Protein AF-G4T615-F1 (afdb_monomer_lite)

Organism: Serendipita indica (strain DSM 11827) (NCBI:txid1109443)

Structure (mmCIF, N/CA/C/O backbone):
data_AF-G4T615-F1
#
_entry.id   AF-G4T615-F1
#
loop_
_atom_site.group_PDB
_atom_site.id
_atom_site.type_symbol
_atom_site.label_atom_id
_atom_site.label_alt_id
_atom_site.label_comp_id
_atom_site.label_asym_id
_atom_site.label_entity_id
_atom_site.label_seq_id
_atom_site.pdbx_PDB_ins_code
_atom_site.Cartn_x
_atom_site.Cartn_y
_atom_site.Cartn_z
_atom_site.occupancy
_atom_site.B_iso_or_equiv
_atom_site.auth_seq_id
_atom_site.auth_comp_id
_atom_site.auth_asym_id
_atom_site.auth_atom_id
_atom_site.pdbx_PDB_model_num
ATOM 1 N N . MET A 1 1 ? -33.913 -6.728 27.387 1.00 35.03 1 MET A N 1
ATOM 2 C CA . MET A 1 1 ? -33.415 -7.601 26.301 1.00 35.03 1 MET A CA 1
ATOM 3 C C . MET A 1 1 ? -32.926 -6.702 25.172 1.00 35.03 1 MET A C 1
ATOM 5 O O . MET A 1 1 ? -33.745 -6.107 24.490 1.00 35.03 1 MET A O 1
ATOM 9 N N . ALA A 1 2 ? -31.614 -6.481 25.059 1.00 34.00 2 ALA A N 1
ATOM 10 C CA . ALA A 1 2 ? -31.054 -5.566 24.060 1.00 34.00 2 ALA A CA 1
ATOM 11 C C . ALA A 1 2 ? -30.946 -6.267 22.694 1.00 34.00 2 ALA A C 1
ATOM 13 O O . ALA A 1 2 ? -30.358 -7.344 22.589 1.00 34.00 2 ALA A O 1
ATOM 14 N N . ASN A 1 3 ? -31.554 -5.657 21.675 1.00 38.59 3 ASN A N 1
ATOM 15 C CA . ASN A 1 3 ? -31.686 -6.184 20.319 1.00 38.59 3 ASN A CA 1
ATOM 16 C C . ASN A 1 3 ? -30.314 -6.424 19.660 1.00 38.59 3 ASN A C 1
ATOM 18 O O . ASN A 1 3 ? -29.433 -5.570 19.703 1.00 38.59 3 ASN A O 1
ATOM 22 N N . LYS A 1 4 ? -30.135 -7.581 19.008 1.00 42.00 4 LYS A N 1
ATOM 23 C CA . LYS A 1 4 ? -28.865 -8.004 18.375 1.00 42.00 4 LYS A CA 1
ATOM 24 C C . LYS A 1 4 ? -28.345 -7.030 17.300 1.00 42.00 4 LYS A C 1
ATOM 26 O O . LYS A 1 4 ? -27.148 -7.014 17.034 1.00 42.00 4 LYS A O 1
ATOM 31 N N . SER A 1 5 ? -29.213 -6.187 16.736 1.00 40.59 5 SER A N 1
ATOM 32 C CA . SER A 1 5 ? -28.878 -5.249 15.656 1.00 40.59 5 SER A CA 1
ATOM 33 C C . SER A 1 5 ? -27.998 -4.069 16.091 1.00 40.59 5 SER A C 1
ATOM 35 O O . SER A 1 5 ? -27.212 -3.574 15.289 1.00 40.59 5 SER A O 1
ATOM 37 N N . THR A 1 6 ? -28.075 -3.621 17.347 1.00 39.41 6 THR A N 1
ATOM 38 C CA . THR A 1 6 ? -27.262 -2.491 17.839 1.00 39.41 6 THR A CA 1
ATOM 39 C C . THR A 1 6 ? -25.835 -2.893 18.212 1.00 39.41 6 THR A C 1
ATOM 41 O O . THR A 1 6 ? -24.961 -2.033 18.287 1.00 39.41 6 THR A O 1
ATOM 44 N N . LYS A 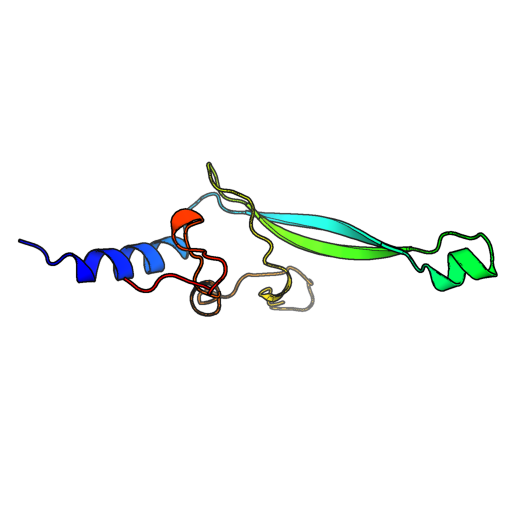1 7 ? -25.551 -4.195 18.379 1.00 40.88 7 LYS A N 1
ATOM 45 C CA . LYS A 1 7 ? -24.200 -4.681 18.709 1.00 40.88 7 LYS A CA 1
ATOM 46 C C . LYS A 1 7 ? -23.226 -4.635 17.526 1.00 40.88 7 LYS A C 1
ATOM 48 O O . LYS A 1 7 ? -22.043 -4.407 17.743 1.00 40.88 7 LYS A O 1
ATOM 53 N N . GLN A 1 8 ? -23.703 -4.803 16.290 1.00 41.94 8 GLN A N 1
ATOM 54 C CA . GLN A 1 8 ? -22.836 -4.799 15.100 1.00 41.94 8 GLN A CA 1
ATOM 55 C C . GLN A 1 8 ? -22.365 -3.396 14.701 1.00 41.94 8 GLN A C 1
ATOM 57 O O . GLN A 1 8 ? -21.226 -3.236 14.274 1.00 41.94 8 GLN A O 1
ATOM 62 N N . ALA A 1 9 ? -23.203 -2.374 14.883 1.00 39.31 9 ALA A N 1
ATOM 63 C CA . ALA A 1 9 ? -22.808 -0.993 14.610 1.00 39.31 9 ALA A CA 1
ATOM 64 C C . ALA A 1 9 ? -21.793 -0.475 15.646 1.00 39.31 9 ALA A C 1
ATOM 66 O O . ALA A 1 9 ? -20.833 0.192 15.275 1.00 39.31 9 ALA A O 1
ATOM 67 N N . ALA A 1 10 ? -21.944 -0.849 16.923 1.00 39.44 10 ALA A N 1
ATOM 68 C CA . ALA A 1 10 ? -21.015 -0.459 17.986 1.00 39.44 10 ALA A CA 1
ATOM 69 C C . ALA A 1 10 ? -19.600 -1.042 17.789 1.00 39.44 10 ALA A C 1
ATOM 71 O O . ALA A 1 10 ? -18.614 -0.351 18.014 1.00 39.44 10 ALA A O 1
ATOM 72 N N . GLN A 1 11 ? -19.488 -2.273 17.275 1.00 41.53 11 GLN A N 1
ATOM 73 C CA . GLN A 1 11 ? -18.193 -2.920 17.021 1.00 41.53 11 GLN A CA 1
ATOM 74 C C . GLN A 1 11 ? -17.394 -2.298 15.863 1.00 41.53 11 GLN A C 1
ATOM 76 O O . GLN A 1 11 ? -16.172 -2.433 15.838 1.00 41.53 11 GLN A O 1
ATOM 81 N N . ALA A 1 12 ? -18.056 -1.615 14.923 1.00 44.62 12 ALA A N 1
ATOM 82 C CA . ALA A 1 12 ? -17.394 -0.925 13.813 1.00 44.62 12 ALA A CA 1
ATOM 83 C C . ALA A 1 12 ? -16.876 0.471 14.202 1.00 44.62 12 ALA A C 1
ATOM 85 O O . ALA A 1 12 ? -15.900 0.943 13.627 1.00 44.62 12 ALA A O 1
ATOM 86 N N . VAL A 1 13 ? -17.509 1.114 15.187 1.00 44.09 13 VAL A N 1
ATOM 87 C CA . VAL A 1 13 ? -17.124 2.446 15.685 1.00 44.09 13 VAL A CA 1
ATOM 88 C C . VAL A 1 13 ? -15.952 2.352 16.678 1.00 44.09 13 VAL A C 1
ATOM 90 O O . VAL A 1 13 ? -15.142 3.263 16.778 1.00 44.09 13 VAL A O 1
ATOM 93 N N . GLU A 1 14 ? -15.776 1.213 17.351 1.00 38.75 14 GLU A N 1
ATOM 94 C CA . GLU A 1 14 ? -14.704 0.995 18.341 1.00 38.75 14 GLU A CA 1
ATOM 95 C C . GLU A 1 14 ? -13.335 0.588 17.734 1.00 38.75 14 GLU A C 1
ATOM 97 O O . GLU A 1 14 ? -12.365 0.364 18.457 1.00 38.75 14 GLU A O 1
ATOM 102 N N . GLU A 1 15 ? -13.223 0.451 16.407 1.00 48.22 15 GLU A N 1
ATOM 103 C CA . GLU A 1 15 ? -11.951 0.193 15.694 1.00 48.22 15 GLU A CA 1
ATOM 104 C C . GLU A 1 15 ? -11.192 1.484 15.326 1.00 48.22 15 GLU A C 1
ATOM 106 O O . GLU A 1 15 ? -10.061 1.404 14.843 1.00 48.22 15 GLU A O 1
ATOM 111 N N . GLU A 1 16 ? -11.786 2.661 15.549 1.00 47.59 16 GLU A N 1
ATOM 112 C CA . GLU A 1 16 ? -11.238 3.958 15.120 1.00 47.59 16 GLU A CA 1
ATOM 113 C C . GLU A 1 16 ? -10.026 4.410 15.961 1.00 47.59 16 GLU A C 1
ATOM 115 O O . GLU A 1 16 ? -9.204 5.197 15.502 1.00 47.59 16 GLU A O 1
ATOM 120 N N . HIS A 1 17 ? -9.851 3.868 17.173 1.00 49.19 17 HIS A N 1
ATOM 121 C CA . HIS A 1 17 ? -8.760 4.273 18.067 1.00 49.19 17 HIS A CA 1
ATOM 122 C C . HIS A 1 17 ? -8.311 3.167 19.031 1.00 49.19 17 HIS A C 1
ATOM 124 O O . HIS A 1 17 ? -8.092 3.408 20.218 1.00 49.19 17 HIS A O 1
ATOM 130 N N . ARG A 1 18 ? -8.193 1.918 18.559 1.00 56.88 18 ARG A N 1
ATOM 131 C CA . ARG A 1 18 ? -7.640 0.871 19.430 1.00 56.88 18 ARG A CA 1
ATOM 132 C C . ARG A 1 18 ? -6.164 1.171 19.714 1.00 56.88 18 ARG A C 1
ATOM 134 O O . ARG A 1 18 ? -5.381 1.208 18.761 1.00 56.88 18 ARG A O 1
ATOM 141 N N . PRO A 1 19 ? -5.772 1.366 20.986 1.00 63.34 19 PRO A N 1
ATOM 142 C CA . PRO A 1 19 ? -4.375 1.578 21.326 1.00 63.34 19 PRO A CA 1
ATOM 143 C C . PRO A 1 19 ? -3.548 0.377 20.852 1.00 63.34 19 PRO A C 1
ATOM 145 O O . PRO A 1 19 ? -3.926 -0.775 21.069 1.00 63.34 19 PRO A O 1
ATOM 148 N N . GLY A 1 20 ? -2.432 0.656 20.177 1.00 79.12 20 GLY A N 1
ATOM 149 C CA . GLY A 1 20 ? -1.453 -0.353 19.764 1.00 79.12 20 GLY A CA 1
ATOM 150 C C . GLY A 1 20 ? -1.492 -0.791 18.299 1.00 79.12 20 GLY A C 1
ATOM 151 O O . GLY A 1 20 ? -0.690 -1.645 17.932 1.00 79.12 20 GLY A O 1
ATOM 152 N N . CYS A 1 21 ? -2.367 -0.239 17.451 1.00 86.44 21 CYS A N 1
ATOM 153 C CA . CYS A 1 21 ? -2.215 -0.413 16.004 1.00 86.44 21 CYS A CA 1
ATOM 154 C C . CYS A 1 21 ? -1.166 0.563 15.446 1.00 86.44 21 CYS A C 1
ATOM 156 O O . CYS A 1 21 ? -1.217 1.750 15.762 1.00 86.44 21 CYS A O 1
ATOM 158 N N . VAL A 1 22 ? -0.265 0.082 14.589 1.00 90.81 22 VAL A N 1
ATOM 159 C CA . VAL A 1 22 ? 0.792 0.882 13.946 1.00 90.81 22 VAL A CA 1
ATOM 160 C C . VAL A 1 22 ? 0.740 0.748 12.426 1.00 90.81 22 VAL A C 1
ATOM 162 O O . VAL A 1 22 ? 0.174 -0.216 11.898 1.00 90.81 22 VAL A O 1
ATOM 165 N N . LEU A 1 23 ? 1.300 1.734 11.726 1.00 90.75 23 LEU A N 1
ATOM 166 C CA . LEU A 1 23 ? 1.541 1.660 10.289 1.00 90.75 23 LEU A CA 1
ATOM 167 C C . LEU A 1 23 ? 2.976 1.204 10.053 1.00 90.75 23 LEU A C 1
ATOM 169 O O . LEU A 1 23 ? 3.907 1.828 10.546 1.00 90.75 23 LEU A O 1
ATOM 173 N N . GLU A 1 24 ? 3.131 0.136 9.281 1.00 93.12 24 GLU A N 1
ATOM 174 C CA . GLU A 1 24 ? 4.426 -0.416 8.891 1.00 93.12 24 GLU A CA 1
ATOM 175 C C . GLU A 1 24 ? 4.560 -0.399 7.372 1.00 93.12 24 GLU A C 1
ATOM 177 O O . GLU A 1 24 ? 3.588 -0.650 6.654 1.00 93.12 24 GLU A O 1
ATOM 182 N N . GLN A 1 25 ? 5.763 -0.127 6.871 1.00 92.62 25 GLN A N 1
ATOM 183 C CA . GLN A 1 25 ? 6.037 -0.098 5.437 1.00 92.62 25 GLN A CA 1
ATOM 184 C C . GLN A 1 25 ? 6.867 -1.310 5.013 1.00 92.62 25 GLN A C 1
ATOM 186 O O . GLN A 1 25 ? 7.929 -1.589 5.564 1.00 92.62 25 GLN A O 1
ATOM 191 N N . LEU A 1 26 ? 6.413 -1.984 3.960 1.00 94.44 26 LEU A N 1
ATOM 192 C CA . LEU A 1 26 ? 7.147 -3.023 3.255 1.00 94.44 26 LEU A CA 1
ATOM 193 C C . LEU A 1 26 ? 7.452 -2.546 1.835 1.00 94.44 26 LEU A C 1
ATOM 195 O O . LEU A 1 26 ? 6.549 -2.183 1.083 1.00 94.44 26 LEU A O 1
ATOM 199 N N . THR A 1 27 ? 8.720 -2.593 1.440 1.00 95.88 27 THR A N 1
ATOM 200 C CA . THR A 1 27 ? 9.109 -2.339 0.050 1.00 95.88 27 THR A CA 1
ATOM 201 C C . THR A 1 27 ? 8.984 -3.627 -0.751 1.00 95.88 27 THR A C 1
ATOM 203 O O . THR A 1 27 ? 9.739 -4.576 -0.547 1.00 95.88 27 THR A O 1
ATOM 206 N N . MET A 1 28 ? 8.029 -3.656 -1.674 1.00 96.25 28 MET A N 1
ATOM 207 C CA . MET A 1 28 ? 7.924 -4.688 -2.702 1.00 96.25 28 MET A CA 1
ATOM 208 C C . MET A 1 28 ? 8.660 -4.241 -3.966 1.00 96.25 28 MET A C 1
ATOM 210 O O . MET A 1 28 ? 9.018 -3.075 -4.097 1.00 96.25 28 MET A O 1
ATOM 214 N N . PHE A 1 29 ? 8.887 -5.152 -4.906 1.00 96.44 29 PHE A N 1
ATOM 215 C CA . PHE A 1 29 ? 9.504 -4.833 -6.191 1.00 96.44 29 PHE A CA 1
ATOM 216 C C . PHE A 1 29 ? 8.659 -5.397 -7.323 1.00 96.44 29 PHE A C 1
ATOM 218 O O . PHE A 1 29 ? 8.216 -6.543 -7.249 1.00 96.44 29 PHE A O 1
ATOM 225 N N . ASP A 1 30 ? 8.464 -4.596 -8.366 1.00 96.19 30 ASP A N 1
ATOM 226 C CA . ASP A 1 30 ? 7.923 -5.054 -9.643 1.00 96.19 30 ASP A CA 1
ATOM 227 C C . ASP A 1 30 ? 9.024 -5.020 -10.698 1.00 96.19 30 ASP A C 1
ATOM 229 O O . ASP A 1 30 ? 9.765 -4.041 -10.802 1.00 96.19 30 ASP A O 1
ATOM 233 N N . CYS A 1 31 ? 9.174 -6.112 -11.437 1.00 96.25 31 CYS A N 1
ATOM 234 C CA . CYS A 1 31 ? 10.303 -6.334 -12.329 1.00 96.25 31 CYS A CA 1
ATOM 235 C C . CYS A 1 31 ? 9.837 -6.416 -13.780 1.00 96.25 31 CYS A C 1
ATOM 237 O O . CYS A 1 31 ? 8.911 -7.156 -14.113 1.00 96.25 31 CYS A O 1
ATOM 239 N N . ASP A 1 32 ? 10.531 -5.692 -14.654 1.00 96.06 32 ASP A N 1
ATOM 240 C CA . ASP A 1 32 ? 10.203 -5.597 -16.071 1.00 96.06 32 ASP A CA 1
ATOM 241 C C . ASP A 1 32 ? 10.638 -6.865 -16.820 1.00 96.06 32 ASP A C 1
ATOM 243 O O . ASP A 1 32 ? 11.826 -7.117 -17.060 1.00 96.06 32 ASP A O 1
ATOM 247 N N . ARG A 1 33 ? 9.644 -7.679 -17.183 1.00 96.19 33 ARG A N 1
ATOM 248 C CA . ARG A 1 33 ? 9.854 -8.938 -17.904 1.00 96.19 33 ARG A CA 1
ATOM 249 C C . ARG A 1 33 ? 10.298 -8.720 -19.349 1.00 96.19 33 ARG A C 1
ATOM 251 O O . ARG A 1 33 ? 11.050 -9.544 -19.868 1.00 96.19 33 ARG A O 1
ATOM 258 N N . ASP A 1 34 ? 9.877 -7.629 -19.983 1.00 95.81 34 ASP A N 1
ATOM 259 C CA . ASP A 1 34 ? 10.207 -7.344 -21.380 1.00 95.81 34 ASP A CA 1
ATOM 260 C C . ASP A 1 34 ? 11.665 -6.900 -21.511 1.00 95.81 34 ASP A C 1
ATOM 262 O O . ASP A 1 34 ? 12.380 -7.348 -22.413 1.00 95.81 34 ASP A O 1
ATOM 266 N N . ILE A 1 35 ? 12.138 -6.069 -20.577 1.00 94.62 35 ILE A N 1
ATOM 267 C CA . ILE A 1 35 ? 13.552 -5.689 -20.493 1.00 94.62 35 ILE A CA 1
ATOM 268 C C . ILE A 1 35 ? 14.414 -6.926 -20.245 1.00 94.62 35 ILE A C 1
ATOM 270 O O . ILE A 1 35 ? 15.409 -7.111 -20.954 1.00 94.62 35 ILE A O 1
ATOM 274 N N . LEU A 1 36 ? 14.020 -7.798 -19.310 1.00 95.62 36 LEU A N 1
ATOM 275 C CA . LEU A 1 36 ? 14.730 -9.051 -19.052 1.00 95.62 36 LEU A CA 1
ATOM 276 C C . LEU A 1 36 ? 14.827 -9.912 -20.318 1.00 95.62 36 LEU A C 1
ATOM 278 O O . LEU A 1 36 ? 15.918 -10.355 -20.670 1.00 95.62 36 LEU A O 1
ATOM 282 N N . ALA A 1 37 ? 13.717 -10.104 -21.034 1.00 96.25 37 ALA A N 1
ATOM 283 C CA . ALA A 1 37 ? 13.685 -10.935 -22.234 1.00 96.25 37 ALA A CA 1
ATOM 284 C C . ALA A 1 37 ? 14.559 -10.386 -23.377 1.00 96.25 37 ALA A C 1
ATOM 286 O O . ALA A 1 37 ? 15.161 -11.164 -24.114 1.00 96.25 37 ALA A O 1
ATOM 287 N N . ARG A 1 38 ? 14.645 -9.057 -23.536 1.00 97.19 38 ARG A N 1
ATOM 288 C CA . ARG A 1 38 ? 15.408 -8.421 -24.628 1.00 97.19 38 ARG A CA 1
ATOM 289 C C . ARG A 1 38 ? 16.886 -8.215 -24.316 1.00 97.19 38 ARG A C 1
ATOM 291 O O . ARG A 1 38 ? 17.700 -8.229 -25.233 1.00 97.19 38 ARG A O 1
ATOM 298 N N . THR A 1 39 ? 17.226 -7.956 -23.056 1.00 96.44 39 THR A N 1
ATOM 299 C CA . THR A 1 39 ? 18.572 -7.496 -22.667 1.00 96.44 39 THR A CA 1
ATOM 300 C C . THR A 1 39 ? 19.306 -8.462 -21.743 1.00 96.44 39 THR A C 1
ATOM 302 O O . THR A 1 39 ? 20.510 -8.319 -21.558 1.00 96.44 39 THR A O 1
ATOM 305 N N . GLY A 1 40 ? 18.604 -9.425 -21.135 1.00 96.31 40 GLY A N 1
ATOM 306 C CA . GLY A 1 40 ? 19.148 -10.278 -20.076 1.00 96.31 40 GLY A CA 1
ATOM 307 C C . GLY A 1 40 ? 19.336 -9.564 -18.730 1.00 96.31 40 GLY A C 1
ATOM 308 O O . GLY A 1 40 ? 19.786 -10.187 -17.773 1.00 96.31 40 GLY A O 1
ATOM 309 N N . ILE A 1 41 ? 18.993 -8.274 -18.630 1.00 96.12 41 ILE A N 1
ATOM 310 C CA . ILE A 1 41 ? 19.148 -7.471 -17.412 1.00 96.12 41 ILE A CA 1
ATOM 311 C C . ILE A 1 41 ? 17.831 -7.460 -16.635 1.00 96.12 41 ILE A C 1
ATOM 313 O O . ILE A 1 41 ? 16.779 -7.115 -17.171 1.00 96.12 41 ILE A O 1
ATOM 317 N N . VAL A 1 42 ? 17.893 -7.779 -15.341 1.00 96.31 42 VAL A N 1
ATOM 318 C CA . VAL A 1 42 ? 16.755 -7.630 -14.426 1.00 96.31 42 VAL A CA 1
ATOM 319 C C . VAL A 1 42 ? 16.655 -6.170 -13.993 1.00 96.31 42 VAL A C 1
ATOM 321 O O . VAL A 1 42 ? 17.519 -5.668 -13.274 1.00 96.31 42 VAL A O 1
ATOM 324 N N . LYS A 1 43 ? 15.587 -5.489 -14.411 1.00 96.56 43 LYS A N 1
ATOM 325 C CA . LYS A 1 43 ? 15.261 -4.135 -13.957 1.00 96.56 43 LYS A CA 1
ATOM 326 C C . LYS A 1 43 ? 13.994 -4.177 -13.111 1.00 96.56 43 LYS A C 1
ATOM 328 O O . LYS A 1 43 ? 12.942 -4.553 -13.618 1.00 96.56 43 LYS A O 1
ATOM 333 N N . CYS A 1 44 ? 14.097 -3.778 -11.846 1.00 97.00 44 CYS A N 1
ATOM 334 C CA . CYS A 1 44 ? 12.964 -3.728 -10.927 1.00 97.00 44 CYS A CA 1
ATOM 335 C C . CYS A 1 44 ? 12.758 -2.321 -10.368 1.00 97.00 44 CYS A C 1
ATOM 337 O O . CYS A 1 44 ? 13.710 -1.556 -10.211 1.00 97.00 44 CYS A O 1
ATOM 339 N N . TYR A 1 45 ? 11.511 -2.012 -10.040 1.00 96.44 45 TYR A N 1
ATOM 340 C CA . TYR A 1 45 ? 11.082 -0.746 -9.469 1.00 96.44 45 TYR A CA 1
ATOM 341 C C . TYR A 1 45 ? 10.505 -0.999 -8.070 1.00 96.44 45 TYR A C 1
ATOM 343 O O . TYR A 1 45 ? 9.686 -1.909 -7.910 1.00 96.44 45 TYR A O 1
ATOM 351 N N . PRO A 1 46 ? 10.938 -0.243 -7.046 1.00 96.44 46 PRO A N 1
ATOM 352 C CA . PRO A 1 46 ? 10.415 -0.401 -5.698 1.00 96.44 46 PRO A CA 1
ATOM 353 C C . PRO A 1 46 ? 8.973 0.112 -5.619 1.00 96.44 46 PRO A C 1
ATOM 355 O O . PRO A 1 46 ? 8.645 1.174 -6.145 1.00 96.44 46 PRO A O 1
ATOM 358 N N . ILE A 1 47 ? 8.123 -0.628 -4.914 1.00 95.44 47 ILE A N 1
ATOM 359 C CA . ILE A 1 47 ? 6.730 -0.293 -4.634 1.00 95.44 47 ILE A CA 1
ATOM 360 C C . ILE A 1 47 ? 6.540 -0.300 -3.112 1.00 95.44 47 ILE A C 1
ATOM 362 O O . ILE A 1 47 ? 6.499 -1.380 -2.514 1.00 95.44 47 ILE A O 1
ATOM 366 N N . PRO A 1 48 ? 6.416 0.869 -2.462 1.00 92.94 48 PRO A N 1
ATOM 367 C CA . PRO A 1 48 ? 6.114 0.929 -1.040 1.00 92.94 48 PRO A CA 1
ATOM 368 C C . PRO A 1 48 ? 4.674 0.467 -0.798 1.00 92.94 48 PRO A C 1
ATOM 370 O O . PRO A 1 48 ? 3.735 0.978 -1.408 1.00 92.94 48 PRO A O 1
ATOM 373 N N . ARG A 1 49 ? 4.496 -0.504 0.096 1.00 94.50 49 ARG A N 1
ATOM 374 C CA . ARG A 1 49 ? 3.192 -0.959 0.584 1.00 94.50 49 ARG A CA 1
ATOM 375 C C . ARG A 1 49 ? 3.104 -0.699 2.075 1.00 94.50 49 ARG A C 1
ATOM 377 O O . ARG A 1 49 ? 4.033 -1.024 2.809 1.00 94.50 49 ARG A O 1
ATOM 384 N N . VAL A 1 50 ? 1.996 -0.125 2.522 1.00 93.19 50 VAL A N 1
ATOM 385 C CA . VAL A 1 50 ? 1.790 0.220 3.931 1.00 93.19 50 VAL A CA 1
ATOM 386 C C . VAL A 1 50 ? 0.733 -0.692 4.524 1.00 93.19 50 VAL A C 1
ATOM 388 O O . VAL A 1 50 ? -0.330 -0.900 3.937 1.00 93.19 50 VAL 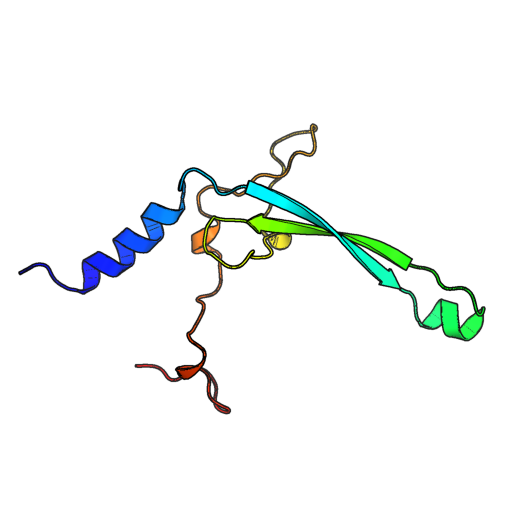A O 1
ATOM 391 N N . PHE A 1 51 ? 1.028 -1.222 5.703 1.00 93.19 51 PHE A N 1
ATOM 392 C CA . PHE A 1 51 ? 0.200 -2.168 6.427 1.00 93.19 51 PHE A CA 1
ATOM 393 C C . PHE A 1 51 ? -0.229 -1.579 7.762 1.00 93.19 51 PHE A C 1
ATOM 395 O O . PHE A 1 51 ? 0.585 -1.032 8.501 1.00 93.19 51 PHE A O 1
ATOM 402 N N . ARG A 1 52 ? -1.506 -1.752 8.104 1.00 90.88 52 ARG A N 1
ATOM 403 C CA . ARG A 1 52 ? -1.997 -1.559 9.466 1.00 90.88 52 ARG A CA 1
ATOM 404 C C . ARG A 1 52 ? -1.772 -2.851 10.239 1.00 90.88 52 ARG A C 1
ATOM 406 O O . ARG A 1 52 ? -2.395 -3.873 9.940 1.00 90.88 52 ARG A O 1
ATOM 413 N N . VAL A 1 53 ? -0.902 -2.793 11.237 1.00 91.38 53 VAL A N 1
ATOM 414 C CA . VAL A 1 53 ? -0.570 -3.914 12.116 1.00 91.38 53 VAL A CA 1
ATOM 415 C C . VAL A 1 53 ? -1.233 -3.679 13.461 1.00 91.38 53 VAL A C 1
ATOM 417 O O . VAL A 1 53 ? -1.034 -2.638 14.074 1.00 91.38 53 VAL A O 1
ATOM 420 N N . CYS A 1 54 ? -2.029 -4.640 13.923 1.00 88.88 54 CYS A N 1
ATOM 421 C CA . CYS A 1 54 ? -2.690 -4.592 15.224 1.00 88.88 54 CYS A CA 1
ATOM 422 C C . CYS A 1 54 ? -2.408 -5.891 15.997 1.00 88.88 54 CYS A C 1
ATOM 424 O O . CYS A 1 54 ? -2.334 -6.956 15.377 1.00 88.88 54 CYS A O 1
ATOM 426 N N . PRO A 1 55 ? -2.313 -5.856 17.338 1.00 89.75 55 PRO A N 1
ATOM 427 C CA . PRO A 1 55 ? -2.094 -7.055 18.143 1.00 89.75 55 PRO A CA 1
ATOM 428 C C . PRO A 1 55 ? -3.162 -8.130 17.898 1.00 89.75 55 PRO A C 1
ATOM 430 O O . PRO A 1 55 ? -4.356 -7.829 17.848 1.00 89.75 55 PRO A O 1
ATOM 433 N N . ASN A 1 56 ? -2.734 -9.394 17.787 1.00 85.75 56 ASN A N 1
ATOM 434 C CA . ASN A 1 56 ? -3.601 -10.571 17.604 1.00 85.75 56 ASN A CA 1
ATOM 435 C C . ASN A 1 56 ? -4.519 -10.514 16.371 1.00 85.75 56 ASN A C 1
ATOM 437 O O . ASN A 1 56 ? -5.570 -11.159 16.334 1.0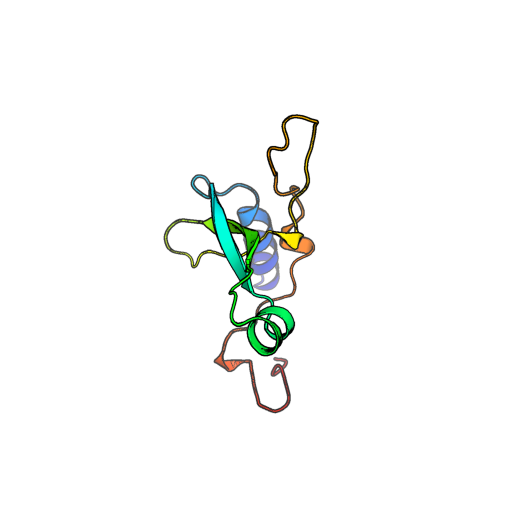0 85.75 56 ASN A O 1
ATOM 441 N N . ARG A 1 57 ? -4.155 -9.723 15.360 1.00 83.94 57 ARG A N 1
ATOM 442 C CA . ARG A 1 57 ? -4.904 -9.593 14.112 1.00 83.94 57 ARG A CA 1
ATOM 443 C C . ARG A 1 57 ? -3.939 -9.704 12.934 1.00 83.94 57 ARG A C 1
ATOM 445 O O . ARG A 1 57 ? -2.792 -9.279 13.052 1.00 83.94 57 ARG A O 1
ATOM 452 N N . PRO A 1 58 ? -4.384 -10.253 11.795 1.00 87.19 58 PRO A N 1
ATOM 453 C CA . PRO A 1 58 ? -3.599 -10.194 10.572 1.00 87.19 58 PRO A CA 1
ATOM 454 C C . PRO A 1 58 ? -3.287 -8.743 10.198 1.00 87.19 58 PRO A C 1
ATOM 456 O O . PRO A 1 58 ? -4.144 -7.867 10.345 1.00 87.19 58 PRO A O 1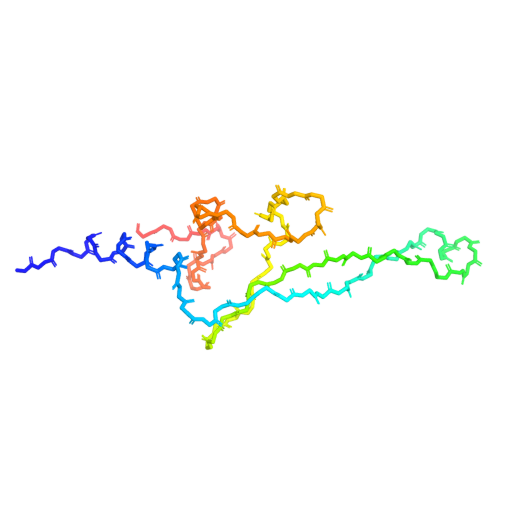
ATOM 459 N N . ALA A 1 59 ? -2.077 -8.504 9.696 1.00 91.31 59 ALA A N 1
ATOM 460 C CA . ALA A 1 59 ? -1.736 -7.231 9.078 1.00 91.31 59 ALA A CA 1
ATOM 461 C C . ALA A 1 59 ? -2.584 -7.032 7.814 1.00 91.31 59 ALA A C 1
ATOM 463 O O . ALA A 1 59 ? -2.775 -7.966 7.033 1.00 91.31 59 ALA A O 1
ATOM 464 N N . VAL A 1 60 ? -3.092 -5.817 7.617 1.00 89.19 60 VAL A N 1
ATOM 465 C CA . VAL A 1 60 ?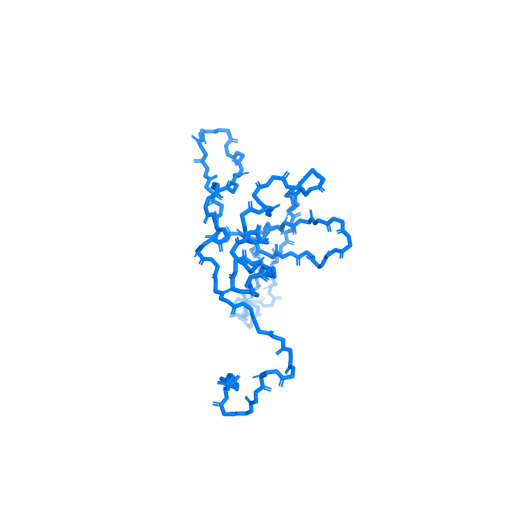 -3.942 -5.475 6.468 1.00 89.19 60 VAL A CA 1
ATOM 466 C C . VAL A 1 60 ? -3.262 -4.386 5.660 1.00 89.19 60 VAL A C 1
ATOM 468 O O . VAL A 1 60 ? -2.863 -3.368 6.222 1.00 89.19 60 VAL A O 1
ATOM 471 N N . GLU A 1 61 ? -3.133 -4.588 4.350 1.00 91.69 61 GLU A N 1
ATOM 472 C CA . GLU A 1 61 ? -2.617 -3.554 3.456 1.00 91.69 61 GLU A CA 1
ATOM 473 C C . GLU A 1 61 ? -3.607 -2.383 3.381 1.00 91.69 61 GLU A C 1
ATOM 475 O O . GLU A 1 61 ? -4.795 -2.568 3.117 1.00 91.69 61 GLU A O 1
ATOM 480 N N . VAL A 1 62 ? -3.108 -1.169 3.605 1.00 91.38 62 VAL A N 1
ATOM 481 C CA . VAL A 1 62 ? -3.890 0.074 3.606 1.00 91.38 62 VAL A CA 1
ATOM 482 C C . VAL A 1 62 ? -3.296 1.150 2.696 1.00 91.38 62 VAL A C 1
ATOM 484 O O . VAL A 1 62 ? -3.752 2.288 2.734 1.00 91.38 62 VAL A O 1
ATOM 487 N N . THR A 1 63 ? -2.321 0.797 1.848 1.00 91.94 63 THR A N 1
ATOM 488 C CA . THR A 1 63 ? -1.623 1.710 0.922 1.00 91.94 63 THR A CA 1
ATOM 489 C C . THR A 1 63 ? -2.581 2.639 0.168 1.00 91.94 63 THR A C 1
ATOM 491 O O . THR A 1 63 ? -2.366 3.844 0.119 1.00 91.94 63 THR A O 1
ATOM 494 N N . ALA A 1 64 ? -3.677 2.094 -0.369 1.00 90.19 64 ALA A N 1
ATOM 495 C CA . ALA A 1 64 ? -4.648 2.838 -1.176 1.00 90.19 64 ALA A CA 1
ATOM 496 C C . ALA A 1 64 ? -5.557 3.795 -0.375 1.00 90.19 64 ALA A C 1
ATOM 498 O O . ALA A 1 64 ? -6.356 4.515 -0.968 1.00 90.19 64 ALA A O 1
ATOM 499 N N . LEU A 1 65 ? -5.489 3.772 0.958 1.00 90.38 65 LEU A N 1
ATOM 500 C CA . LEU A 1 65 ? -6.359 4.546 1.852 1.00 90.38 65 LEU A CA 1
ATOM 501 C C . LEU A 1 65 ? -5.615 5.658 2.588 1.00 90.38 65 LEU A C 1
ATOM 503 O O . LEU A 1 65 ? -6.252 6.393 3.346 1.00 90.38 65 LEU A O 1
ATOM 507 N N . LEU A 1 66 ? -4.295 5.731 2.415 1.00 89.19 66 LEU A N 1
ATOM 508 C CA . LEU A 1 66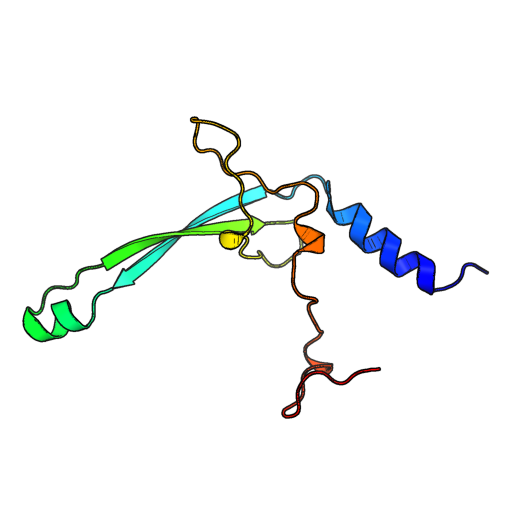 ? -3.459 6.719 3.074 1.00 89.19 66 LEU A CA 1
ATOM 509 C C . LEU A 1 66 ? -3.748 8.116 2.536 1.00 89.19 66 LEU A C 1
ATOM 511 O O . LEU A 1 66 ? -3.921 8.324 1.336 1.00 89.19 66 LEU A O 1
ATOM 515 N N . GLU A 1 67 ? -3.727 9.074 3.448 1.00 89.12 67 GLU A N 1
ATOM 516 C CA . GLU A 1 67 ? -3.775 10.497 3.162 1.00 89.12 67 GLU A CA 1
ATOM 517 C C . GLU A 1 67 ? -2.516 11.158 3.722 1.00 89.12 67 GLU A C 1
ATOM 519 O O . GLU A 1 67 ? -2.058 10.840 4.825 1.00 89.12 67 GLU A O 1
ATOM 524 N N . TYR A 1 68 ? -1.963 12.096 2.961 1.00 84.75 68 TYR A N 1
ATOM 525 C CA . TYR A 1 68 ? -0.756 12.834 3.316 1.00 84.75 68 TYR A CA 1
ATOM 526 C C . TYR A 1 68 ? -1.177 14.242 3.731 1.00 84.75 68 TYR A C 1
ATOM 528 O O . TYR A 1 68 ? -1.675 15.009 2.907 1.00 84.75 68 TYR A O 1
ATOM 536 N N . LYS A 1 69 ? -1.060 14.554 5.027 1.00 68.81 69 LYS A N 1
ATOM 537 C CA . LYS A 1 69 ? -1.595 15.802 5.597 1.00 68.81 69 LYS A CA 1
ATOM 538 C C . LYS A 1 69 ? -0.751 17.037 5.275 1.00 68.81 69 LYS A C 1
ATOM 540 O O . LYS A 1 69 ? -1.284 18.142 5.323 1.00 68.81 69 LYS A O 1
ATOM 545 N N . ASP A 1 70 ? 0.532 16.873 4.956 1.00 67.69 70 ASP A N 1
ATOM 546 C CA . ASP A 1 70 ? 1.466 17.979 4.744 1.00 67.69 70 ASP A CA 1
ATOM 547 C C . ASP A 1 70 ? 2.705 17.573 3.912 1.00 67.69 70 ASP A C 1
ATOM 549 O O . ASP A 1 70 ? 2.821 16.456 3.403 1.00 67.69 70 ASP A O 1
ATOM 553 N N . ALA A 1 71 ? 3.646 18.513 3.770 1.00 70.06 71 ALA A N 1
ATOM 554 C CA . ALA A 1 71 ? 4.909 18.324 3.060 1.00 70.06 71 ALA A CA 1
ATOM 555 C C . ALA A 1 71 ? 5.915 17.404 3.784 1.00 70.06 71 ALA A C 1
ATOM 557 O O . ALA A 1 71 ? 6.960 17.112 3.204 1.00 70.06 71 ALA A O 1
ATOM 558 N N . SER A 1 72 ? 5.636 16.949 5.017 1.00 73.38 72 SER A N 1
ATOM 559 C CA . SER A 1 72 ? 6.501 15.981 5.713 1.00 73.38 72 SER A CA 1
ATOM 560 C C . SER A 1 72 ? 6.491 14.615 5.025 1.00 73.38 72 SER A C 1
ATOM 562 O O . SER A 1 72 ? 7.454 13.860 5.134 1.00 73.38 72 SER A O 1
ATOM 564 N N . GLY A 1 73 ? 5.414 14.313 4.290 1.00 72.56 73 GLY A N 1
ATOM 565 C CA . GLY A 1 73 ? 5.231 13.034 3.616 1.00 72.56 73 GLY A CA 1
ATOM 566 C C . GLY A 1 73 ? 4.828 11.893 4.551 1.00 72.56 73 GLY A C 1
ATOM 567 O O . GLY A 1 73 ? 4.739 10.759 4.080 1.00 72.56 73 GLY A O 1
ATOM 568 N N . GLU A 1 74 ? 4.551 12.155 5.835 1.00 81.06 74 GLU A N 1
ATOM 569 C CA . GLU A 1 74 ? 4.071 11.112 6.743 1.00 81.06 74 GLU A CA 1
ATOM 570 C C . GLU A 1 74 ? 2.632 10.688 6.392 1.00 81.06 74 GLU A C 1
ATOM 572 O O . GLU A 1 74 ? 1.712 11.518 6.382 1.00 81.06 74 GLU A O 1
ATOM 577 N N . PRO A 1 75 ? 2.402 9.398 6.087 1.00 83.38 75 PRO A N 1
ATOM 578 C CA . PRO A 1 75 ? 1.079 8.913 5.741 1.00 83.38 75 PRO A CA 1
ATOM 579 C C . PRO A 1 75 ? 0.209 8.753 6.988 1.00 83.38 75 PRO A C 1
ATOM 581 O O . PRO A 1 75 ? 0.626 8.203 8.007 1.00 83.38 75 PRO A O 1
ATOM 584 N N . THR A 1 76 ? -1.054 9.150 6.878 1.00 87.00 76 THR A N 1
ATOM 585 C CA . THR A 1 76 ? -2.062 8.944 7.922 1.00 87.00 76 THR A CA 1
ATOM 586 C C . THR A 1 76 ? -3.271 8.202 7.369 1.00 87.00 76 THR A C 1
ATOM 588 O O . THR A 1 76 ? -3.587 8.301 6.185 1.00 87.00 76 THR A O 1
ATOM 591 N N . LEU A 1 77 ? -3.964 7.447 8.223 1.00 86.62 77 LEU A N 1
ATOM 592 C CA . LEU A 1 77 ? -5.290 6.931 7.892 1.00 86.62 77 LEU A CA 1
ATOM 593 C C . LEU A 1 77 ? -6.340 7.966 8.307 1.00 86.62 77 LEU A C 1
ATOM 595 O O . LEU A 1 77 ? -6.317 8.408 9.460 1.00 86.62 77 LEU A O 1
ATOM 599 N N . PRO A 1 78 ? -7.265 8.356 7.416 1.00 86.19 78 PRO A N 1
ATOM 600 C CA . PRO A 1 78 ? -8.347 9.250 7.793 1.00 86.19 78 PRO A CA 1
ATOM 601 C C . PRO A 1 78 ? -9.297 8.548 8.761 1.00 86.19 78 PRO A C 1
ATOM 603 O O . PRO A 1 78 ? -9.442 7.329 8.682 1.00 86.19 78 PRO A O 1
ATOM 606 N N . PRO A 1 79 ? -9.989 9.286 9.641 1.00 83.19 79 PRO A N 1
ATOM 607 C CA . PRO A 1 79 ? -10.794 8.694 10.713 1.00 83.19 79 PRO A CA 1
ATOM 608 C C . PRO A 1 79 ? -11.864 7.713 10.202 1.00 83.19 79 PRO A C 1
ATOM 610 O O . PRO A 1 79 ? -12.125 6.666 10.787 1.00 83.19 79 PRO A O 1
ATOM 613 N N . ASP A 1 80 ? -12.434 7.982 9.029 1.00 84.25 80 ASP A N 1
ATOM 614 C CA . ASP A 1 80 ? -13.525 7.212 8.444 1.00 84.25 80 ASP A CA 1
ATOM 615 C C . ASP A 1 80 ? -13.082 6.122 7.451 1.00 84.25 80 ASP A C 1
ATOM 617 O O . ASP A 1 80 ? -13.937 5.512 6.802 1.00 84.25 80 ASP A O 1
ATOM 621 N N . TYR A 1 81 ? -11.780 5.816 7.346 1.00 84.44 81 TYR A N 1
ATOM 622 C CA . TYR A 1 81 ? -11.260 4.871 6.346 1.00 84.44 81 TYR A CA 1
ATOM 623 C C . TYR A 1 81 ? -11.947 3.497 6.388 1.00 84.44 81 TYR A C 1
ATOM 625 O O . TYR A 1 81 ? -12.179 2.892 5.342 1.00 84.44 81 TYR A O 1
ATOM 633 N N . LEU A 1 82 ? -12.344 3.033 7.579 1.00 81.25 82 LEU A N 1
ATOM 634 C CA . LEU A 1 82 ? -13.053 1.766 7.779 1.00 81.25 82 LEU A CA 1
ATOM 635 C C . LEU A 1 82 ? -14.405 1.716 7.058 1.00 81.25 82 LEU A C 1
ATOM 637 O O . LEU A 1 82 ? -14.836 0.642 6.649 1.00 81.25 82 LEU A O 1
ATOM 641 N N . LYS A 1 83 ? -15.070 2.862 6.871 1.00 83.38 83 LYS A N 1
ATOM 642 C CA . LYS A 1 83 ? -16.344 2.952 6.138 1.00 83.38 83 LYS A CA 1
ATOM 643 C C . LYS A 1 83 ? -16.151 2.809 4.629 1.00 83.38 83 LYS A C 1
ATOM 645 O O . LYS A 1 83 ? -17.091 2.442 3.932 1.00 83.38 83 LYS A O 1
ATOM 650 N N . ARG A 1 84 ? -14.944 3.104 4.137 1.00 81.06 84 ARG A N 1
ATOM 651 C CA . ARG A 1 84 ? -14.562 3.007 2.720 1.00 81.06 84 ARG A CA 1
ATOM 652 C C . ARG A 1 84 ? -14.088 1.600 2.346 1.00 81.06 84 ARG A C 1
ATOM 654 O O . ARG A 1 84 ? -13.962 1.295 1.164 1.00 81.06 84 ARG A O 1
ATOM 661 N N . LEU A 1 85 ? -13.831 0.742 3.337 1.00 78.19 85 LEU A N 1
ATOM 662 C CA . LEU A 1 85 ? -13.403 -0.630 3.102 1.00 78.19 85 LEU A CA 1
ATOM 663 C C . LEU A 1 85 ? -14.551 -1.490 2.553 1.00 78.19 85 LEU A C 1
ATOM 665 O O . LEU A 1 85 ? -15.678 -1.415 3.054 1.00 78.19 85 LEU A O 1
ATOM 669 N N . PRO A 1 86 ? -14.277 -2.365 1.570 1.00 77.88 86 PRO A N 1
ATOM 670 C CA . PRO A 1 86 ? -15.230 -3.391 1.187 1.00 77.88 86 PRO A CA 1
ATOM 671 C C . PRO A 1 86 ? -15.526 -4.299 2.385 1.00 77.88 86 PRO A C 1
ATOM 673 O O . PRO A 1 86 ? -14.651 -4.595 3.203 1.00 77.88 86 PRO A O 1
ATOM 676 N N . LYS A 1 87 ? -16.774 -4.768 2.490 1.00 78.00 87 LYS A N 1
ATOM 677 C CA . LYS A 1 87 ? -17.137 -5.742 3.523 1.00 78.00 87 LYS A CA 1
ATOM 678 C C . LYS A 1 87 ? -16.368 -7.039 3.293 1.00 78.00 87 LYS A C 1
ATOM 680 O O . LYS A 1 87 ? -16.511 -7.667 2.247 1.00 78.00 87 LYS A O 1
ATOM 685 N N . GLY A 1 88 ? -15.588 -7.436 4.295 1.00 76.31 88 GLY A N 1
ATOM 686 C CA . GLY A 1 88 ? -15.021 -8.775 4.364 1.00 76.31 88 GLY A CA 1
ATOM 687 C C . GLY A 1 88 ? -16.110 -9.808 4.647 1.00 76.31 88 GLY A C 1
ATOM 688 O O . GLY A 1 88 ? -17.066 -9.530 5.374 1.00 76.31 88 GLY A O 1
ATOM 689 N N . TYR A 1 89 ? -15.940 -10.998 4.083 1.00 80.81 89 TYR A N 1
ATOM 690 C CA . TYR A 1 89 ? -16.780 -12.163 4.342 1.00 80.81 89 TYR A CA 1
ATOM 691 C C . TYR A 1 89 ? -15.923 -13.280 4.923 1.00 80.81 89 TYR A C 1
ATOM 693 O O . TYR A 1 89 ? -14.730 -13.373 4.626 1.00 80.81 89 TYR A O 1
ATOM 701 N N . SER A 1 90 ? -16.528 -14.117 5.759 1.00 80.94 90 SER A N 1
ATOM 702 C CA . SER A 1 90 ? -15.867 -15.326 6.237 1.00 80.94 90 SER A CA 1
ATOM 703 C C . SER A 1 90 ? -15.738 -16.341 5.099 1.00 80.94 90 SER A C 1
ATOM 705 O O . SER A 1 90 ? -16.563 -16.362 4.185 1.00 80.94 90 SER A O 1
ATOM 707 N N . TRP A 1 91 ? -14.705 -17.187 5.141 1.00 81.56 91 TRP A N 1
ATOM 708 C CA . TRP A 1 91 ? -14.419 -18.150 4.071 1.00 81.56 91 TRP A CA 1
ATOM 709 C C . TRP A 1 91 ? -15.582 -19.112 3.797 1.00 81.56 91 TRP A C 1
ATOM 711 O O . TRP A 1 91 ? -15.833 -19.445 2.646 1.00 81.56 91 TRP A O 1
ATOM 721 N N . ASP A 1 92 ? -16.341 -19.499 4.822 1.00 87.25 92 ASP A N 1
ATOM 722 C CA . ASP A 1 92 ? -17.540 -20.342 4.705 1.00 87.25 92 ASP A CA 1
ATOM 723 C C . ASP A 1 92 ? -18.721 -19.650 3.999 1.00 87.25 92 ASP A C 1
ATOM 725 O O . ASP A 1 92 ? -19.661 -20.311 3.556 1.00 87.25 92 ASP A O 1
ATOM 729 N N . GLN A 1 93 ? -18.675 -18.322 3.867 1.00 87.44 93 GLN A N 1
ATOM 730 C CA . GLN A 1 93 ? -19.668 -17.536 3.137 1.00 87.44 93 GLN A CA 1
ATOM 731 C C . GLN A 1 93 ? -19.314 -17.388 1.652 1.00 87.44 93 GLN A C 1
ATOM 733 O O . GLN A 1 93 ? -20.149 -16.918 0.879 1.00 87.44 93 GLN A O 1
ATOM 738 N N . ILE A 1 94 ? -18.100 -17.764 1.243 1.00 87.75 94 ILE A N 1
ATOM 739 C CA . ILE A 1 94 ? -17.620 -17.655 -0.136 1.00 87.75 94 ILE A CA 1
ATOM 740 C C . ILE A 1 94 ? -17.878 -18.985 -0.848 1.00 87.75 94 ILE A C 1
ATOM 742 O O . ILE A 1 94 ? -17.380 -20.033 -0.449 1.00 87.75 94 ILE A O 1
ATOM 746 N N . THR A 1 95 ? -18.659 -18.943 -1.925 1.00 88.31 95 THR A N 1
ATOM 747 C CA . THR A 1 95 ? -18.963 -20.097 -2.782 1.00 88.31 95 THR A CA 1
ATOM 748 C C . THR A 1 95 ? -18.496 -19.831 -4.213 1.00 88.31 95 THR A C 1
ATOM 750 O O . THR A 1 95 ? -18.167 -18.696 -4.563 1.00 88.31 95 THR A O 1
ATOM 753 N N . SER A 1 96 ? -18.508 -20.855 -5.071 1.00 86.94 96 SER A N 1
ATOM 754 C CA . SER A 1 96 ? -18.242 -20.699 -6.511 1.00 86.94 96 SER A CA 1
ATOM 755 C C . SER A 1 96 ? -19.210 -19.736 -7.208 1.00 86.94 96 SER A C 1
ATOM 757 O O . SER A 1 96 ? -18.878 -19.184 -8.250 1.00 86.94 96 SER A O 1
ATOM 759 N N . GLU A 1 97 ? -20.390 -19.518 -6.627 1.00 86.81 97 GLU A N 1
ATOM 760 C CA . GLU A 1 97 ? -21.439 -18.627 -7.138 1.00 86.81 97 GLU A CA 1
ATOM 761 C C . GLU A 1 97 ? -21.368 -17.219 -6.515 1.00 86.81 97 GLU A C 1
ATOM 763 O O . GLU A 1 97 ? -22.201 -16.358 -6.793 1.00 86.81 97 GLU A O 1
ATOM 768 N N . GLY A 1 98 ? -20.363 -16.965 -5.669 1.00 83.69 98 GLY A N 1
ATOM 769 C CA . GLY A 1 98 ? -20.184 -15.717 -4.937 1.00 83.69 98 GLY A CA 1
ATOM 770 C C . GLY A 1 98 ? -20.533 -15.841 -3.456 1.00 83.69 98 GLY A C 1
ATOM 771 O O . GLY A 1 98 ? -20.422 -16.909 -2.850 1.00 83.69 98 GLY A O 1
ATOM 772 N N . VAL A 1 99 ? -20.907 -14.720 -2.841 1.00 81.12 99 VAL A N 1
ATOM 773 C CA . VAL A 1 99 ? -21.165 -14.657 -1.397 1.00 81.12 99 VAL A CA 1
ATOM 774 C C . VAL A 1 99 ? -22.569 -15.165 -1.085 1.00 81.12 99 VAL A C 1
ATOM 776 O O . VAL A 1 99 ? -23.558 -14.588 -1.545 1.00 81.12 99 VAL A O 1
ATOM 779 N N . ARG A 1 100 ? -22.665 -16.199 -0.243 1.00 76.25 100 ARG A N 1
ATOM 780 C CA . ARG A 1 100 ? -23.937 -16.691 0.290 1.00 76.25 100 ARG A CA 1
ATOM 781 C C . ARG A 1 100 ? -24.551 -15.599 1.173 1.00 76.25 100 ARG A C 1
ATOM 783 O O . ARG A 1 100 ? -24.049 -15.311 2.260 1.00 76.25 100 ARG A O 1
ATOM 790 N N . LYS A 1 101 ? -25.621 -14.962 0.688 1.00 68.75 101 LYS A N 1
ATOM 791 C CA . LYS A 1 101 ? -26.420 -14.035 1.500 1.00 68.75 101 LYS A CA 1
ATOM 792 C C . LYS A 1 101 ? -27.152 -14.833 2.594 1.00 68.75 101 LYS A C 1
ATOM 794 O O . LYS A 1 101 ? -27.574 -15.953 2.305 1.00 68.75 101 LYS A O 1
ATOM 799 N N . PRO A 1 102 ? -27.241 -14.298 3.822 1.00 62.00 102 PRO A N 1
ATOM 800 C CA . PRO A 1 102 ? -28.009 -14.919 4.897 1.00 62.00 102 PRO A CA 1
ATOM 801 C C . PRO A 1 102 ? -29.504 -14.984 4.572 1.00 62.00 102 PRO A C 1
ATOM 803 O O . PRO A 1 102 ? -29.979 -14.119 3.798 1.00 62.00 102 PRO A O 1
#

Foldseek 3Di:
DDDPVVVVVVVLLVVLDDPAKDKDKDWDKDWDPVCCVPPVDTDIDTDIWIWTDHPPDDIDTCRVQWDDPDPVRDTDHDSCSSVVDDDDDDPVQQDPVGGNDD

InterPro domains:
  IPR024645 Mitochondrial export protein Som1 [PF11093] (11-64)

Radius of gyration: 19.6 Å; chains: 1; bounding box: 53×39×51 Å

Secondary structure (DSSP, 8-state):
---THHHHHHHHHTTTT-TT-EEEEEEEEEE-HHHHHHHS---EEEEEEEEEE-TTS--EE-GGG-EE-STT--EE--TTHHHHSPPP--GGGEETTEE---

pLDDT: mean 79.29, std 18.89, range [34.0, 97.19]

Sequence (102 aa):
MANKSTKQAAQAVEEEHRPGCVLEQLTMFDCDRDILARTGIVKCYPIPRVFRVCPNRPAVEVTALLEYKDASGEPTLPPDYLKRLPKGYSWDQITSEGVRKP